Protein AF-A0A4P8WL71-F1 (afdb_monomer_lite)

Radius of gyration: 18.79 Å; chains: 1; bounding box: 50×25×51 Å

Secondary structure (DSSP, 8-state):
-----SGGGHHHHHHHHHHHHHTTS-HHHHHHHHHHHHHHHHHHHHHHHT-TTS-HHHHHHHHHHH-BTTB-------------

Organism: NCBI:txid88724

Structure (mmCIF, N/CA/C/O backbone):
data_AF-A0A4P8WL71-F1
#
_entry.id   AF-A0A4P8WL71-F1
#
loop_
_atom_site.group_PDB
_atom_site.id
_atom_site.type_symbol
_atom_site.label_atom_id
_atom_site.label_alt_id
_atom_site.label_comp_id
_atom_site.label_asym_id
_atom_site.label_entity_id
_atom_site.label_seq_id
_atom_site.pdbx_PDB_ins_code
_atom_site.Cartn_x
_atom_site.Cartn_y
_atom_site.Cartn_z
_atom_site.occupancy
_atom_site.B_iso_or_equiv
_atom_site.auth_seq_id
_atom_site.auth_comp_id
_atom_site.auth_asym_id
_atom_site.auth_atom_id
_atom_site.pdbx_PDB_model_num
ATOM 1 N N . MET A 1 1 ? 0.062 -0.569 -23.243 1.00 81.94 1 MET A N 1
ATOM 2 C CA . MET A 1 1 ? 0.209 0.737 -22.554 1.00 81.94 1 MET A CA 1
ATOM 3 C C . MET A 1 1 ? 1.690 1.099 -22.485 1.00 81.94 1 MET A C 1
ATOM 5 O O . MET A 1 1 ? 2.489 0.196 -22.276 1.00 81.94 1 MET A O 1
ATOM 9 N N . ARG A 1 2 ? 2.069 2.375 -22.666 1.00 89.75 2 ARG A N 1
ATOM 10 C CA . ARG A 1 2 ? 3.453 2.864 -22.494 1.00 89.75 2 ARG A CA 1
ATOM 11 C C . ARG A 1 2 ? 3.472 3.985 -21.456 1.00 89.75 2 ARG A C 1
ATOM 13 O O . ARG A 1 2 ? 2.732 4.951 -21.604 1.00 89.75 2 ARG A O 1
ATOM 20 N N . ILE A 1 3 ? 4.328 3.870 -20.440 1.00 92.81 3 ILE A N 1
ATOM 21 C CA . ILE A 1 3 ? 4.532 4.919 -19.433 1.00 92.81 3 ILE A CA 1
ATOM 22 C C . ILE A 1 3 ? 5.660 5.833 -19.920 1.00 92.81 3 ILE A C 1
ATOM 24 O O . ILE A 1 3 ? 6.766 5.368 -20.188 1.00 92.81 3 ILE A O 1
ATOM 28 N N . ARG A 1 4 ? 5.374 7.130 -20.072 1.00 95.44 4 ARG A N 1
ATOM 29 C CA . ARG A 1 4 ? 6.397 8.147 -20.363 1.00 95.44 4 ARG A CA 1
ATOM 30 C C . ARG A 1 4 ? 7.211 8.436 -19.113 1.00 95.44 4 ARG A C 1
ATOM 32 O O . ARG A 1 4 ? 6.614 8.656 -18.062 1.00 95.44 4 ARG A O 1
ATOM 39 N N . THR A 1 5 ? 8.531 8.460 -19.252 1.00 95.81 5 THR A N 1
ATOM 40 C CA . THR A 1 5 ? 9.496 8.681 -18.163 1.00 95.81 5 THR A CA 1
ATOM 41 C C . THR A 1 5 ? 10.528 9.758 -18.515 1.00 95.81 5 THR A C 1
ATOM 43 O O . THR A 1 5 ? 11.613 9.801 -17.944 1.00 95.81 5 THR A O 1
ATOM 46 N N . ASP A 1 6 ? 10.230 10.570 -19.523 1.00 95.00 6 ASP A N 1
ATOM 47 C CA . ASP A 1 6 ? 11.043 11.668 -20.034 1.00 95.00 6 ASP A CA 1
ATOM 48 C C . ASP A 1 6 ? 10.526 13.027 -19.529 1.00 95.00 6 ASP A C 1
ATOM 50 O O . ASP A 1 6 ? 9.348 13.158 -19.188 1.00 95.00 6 ASP A O 1
ATOM 54 N N . GLY A 1 7 ? 11.403 14.038 -19.491 1.00 95.31 7 GLY A N 1
ATOM 55 C CA . GLY A 1 7 ? 11.067 15.402 -19.060 1.00 95.31 7 GLY A CA 1
ATOM 56 C C . GLY A 1 7 ? 10.481 15.449 -17.646 1.00 95.31 7 GLY A C 1
ATOM 57 O O . GLY A 1 7 ? 11.001 14.805 -16.734 1.00 95.31 7 GLY A O 1
ATOM 58 N N . ASP A 1 8 ? 9.352 16.141 -17.492 1.00 94.62 8 ASP A N 1
ATOM 59 C CA . ASP A 1 8 ? 8.616 16.273 -16.223 1.00 94.62 8 ASP A CA 1
ATOM 60 C C . ASP A 1 8 ? 8.149 14.928 -15.640 1.00 94.62 8 ASP A C 1
ATOM 62 O O . ASP A 1 8 ? 7.783 14.833 -14.470 1.00 94.62 8 ASP A O 1
ATOM 66 N N . TYR A 1 9 ? 8.174 13.857 -16.438 1.00 95.19 9 TYR A N 1
ATOM 67 C CA . TYR A 1 9 ? 7.798 12.512 -16.013 1.00 95.19 9 TYR A CA 1
ATOM 68 C C . TYR A 1 9 ? 8.982 11.654 -15.559 1.00 95.19 9 TYR A C 1
ATOM 70 O O . TYR A 1 9 ? 8.788 10.467 -15.283 1.00 95.19 9 TYR A O 1
ATOM 78 N N . ALA A 1 10 ? 10.190 12.221 -15.454 1.00 94.38 10 ALA A N 1
ATOM 79 C CA . ALA A 1 10 ? 11.393 11.503 -15.026 1.00 94.38 10 ALA A CA 1
ATOM 80 C C . ALA A 1 10 ? 11.206 10.764 -13.690 1.00 94.38 10 ALA A C 1
ATOM 82 O O . ALA A 1 10 ? 11.620 9.611 -13.575 1.00 94.38 10 ALA A O 1
ATOM 83 N N . TYR A 1 11 ? 10.468 11.356 -12.743 1.00 94.44 11 TYR A N 1
ATOM 84 C CA . TYR A 1 11 ? 10.173 10.755 -11.434 1.00 94.44 11 TYR A CA 1
ATOM 85 C C . TYR A 1 11 ? 9.474 9.386 -11.522 1.00 94.44 11 TYR A C 1
ATOM 87 O O . TYR A 1 11 ? 9.543 8.580 -10.592 1.00 94.44 11 TYR A O 1
ATOM 95 N N . ARG A 1 12 ? 8.771 9.099 -12.628 1.00 96.19 12 ARG A N 1
ATOM 96 C CA . ARG A 1 12 ? 8.100 7.808 -12.826 1.00 96.19 12 ARG A CA 1
ATOM 97 C C . ARG A 1 12 ? 9.102 6.681 -13.011 1.00 96.19 12 ARG A C 1
ATOM 99 O O . ARG A 1 12 ? 8.823 5.576 -12.562 1.00 96.19 12 ARG A O 1
ATOM 106 N N . ARG A 1 13 ? 10.254 6.948 -13.642 1.00 96.50 13 ARG A N 1
ATOM 107 C CA . ARG A 1 13 ? 11.329 5.953 -13.751 1.00 96.50 13 ARG A CA 1
ATOM 108 C C . ARG A 1 13 ? 11.800 5.561 -12.359 1.00 96.50 13 ARG A C 1
ATOM 110 O O . ARG A 1 13 ? 11.794 4.378 -12.054 1.00 96.50 13 ARG A O 1
ATOM 117 N N . ASP A 1 14 ? 12.086 6.545 -11.517 1.00 96.31 14 ASP A N 1
ATOM 118 C CA . ASP A 1 14 ? 12.599 6.310 -10.168 1.00 96.31 14 ASP A CA 1
ATOM 119 C C . ASP A 1 14 ? 11.551 5.588 -9.290 1.00 96.31 14 ASP A C 1
ATOM 121 O O . ASP A 1 14 ? 11.876 4.719 -8.485 1.00 96.31 14 ASP A O 1
ATOM 125 N N . ALA A 1 15 ? 10.256 5.883 -9.472 1.00 96.44 15 ALA A N 1
ATOM 126 C CA . ALA A 1 15 ? 9.176 5.137 -8.820 1.00 96.44 15 ALA A CA 1
ATOM 127 C C . ALA A 1 15 ? 9.105 3.667 -9.277 1.00 96.44 15 ALA A C 1
ATOM 129 O O . ALA A 1 15 ? 8.952 2.777 -8.443 1.00 96.44 15 ALA A O 1
ATOM 130 N N . ILE A 1 16 ? 9.239 3.415 -10.582 1.00 97.44 16 ILE A N 1
ATOM 131 C CA . ILE A 1 16 ? 9.243 2.061 -11.154 1.00 97.44 16 ILE A CA 1
ATOM 132 C C . ILE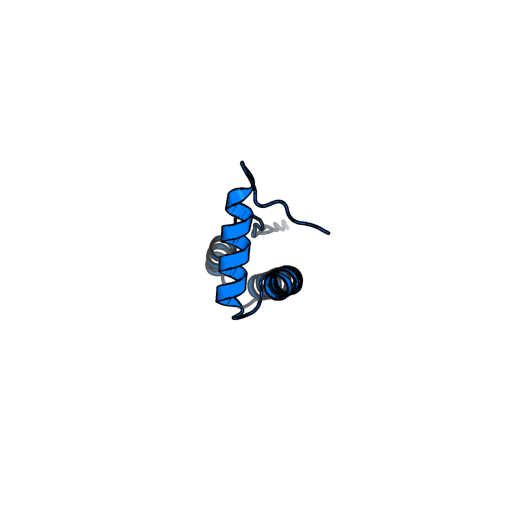 A 1 16 ? 10.496 1.290 -10.725 1.00 97.44 16 ILE A C 1
ATOM 134 O O . ILE A 1 16 ? 10.406 0.093 -10.474 1.00 97.44 16 ILE A O 1
ATOM 138 N N . GLU A 1 17 ? 11.647 1.953 -10.628 1.00 97.75 17 GLU A N 1
ATOM 139 C CA . GLU A 1 17 ? 12.900 1.342 -10.172 1.00 97.75 17 GLU A CA 1
ATOM 140 C C . GLU A 1 17 ? 12.814 0.927 -8.708 1.00 97.75 17 GLU A C 1
ATOM 142 O O . GLU A 1 17 ? 13.072 -0.232 -8.414 1.00 97.75 17 GLU A O 1
ATOM 147 N N . ARG A 1 18 ? 12.282 1.776 -7.821 1.00 97.75 18 ARG A N 1
ATOM 148 C CA . ARG A 1 18 ? 12.034 1.375 -6.425 1.00 97.75 18 ARG A CA 1
ATOM 149 C C . ARG A 1 18 ? 11.108 0.167 -6.300 1.00 97.75 18 ARG A C 1
ATOM 151 O O . ARG A 1 18 ? 11.344 -0.695 -5.461 1.00 97.75 18 ARG A O 1
ATOM 158 N N . ALA A 1 19 ? 10.058 0.094 -7.121 1.00 97.94 19 ALA A N 1
ATOM 159 C CA . ALA A 1 19 ? 9.190 -1.080 -7.142 1.00 97.94 19 ALA A CA 1
ATOM 160 C C . ALA A 1 19 ? 9.941 -2.321 -7.657 1.00 97.94 19 ALA A C 1
ATOM 162 O O . ALA A 1 19 ? 9.796 -3.401 -7.095 1.00 97.94 19 ALA A O 1
ATOM 163 N N . ALA A 1 20 ? 10.748 -2.174 -8.709 1.00 98.38 20 ALA A N 1
ATOM 164 C CA . ALA A 1 20 ? 11.548 -3.260 -9.269 1.00 98.38 20 ALA A CA 1
ATOM 165 C C . ALA A 1 20 ? 12.564 -3.814 -8.267 1.00 98.38 20 ALA A C 1
ATOM 167 O O . ALA A 1 20 ? 12.661 -5.032 -8.139 1.00 98.38 20 ALA A O 1
ATOM 168 N N . ASP A 1 21 ? 13.234 -2.932 -7.526 1.00 98.50 21 ASP A N 1
ATOM 169 C CA . ASP A 1 21 ? 14.180 -3.300 -6.476 1.00 98.50 21 ASP A CA 1
ATOM 170 C C . ASP A 1 21 ? 13.466 -3.997 -5.308 1.00 98.50 21 ASP A C 1
ATOM 172 O O . ASP A 1 21 ? 13.924 -5.033 -4.835 1.00 98.50 21 ASP A O 1
ATOM 176 N N . PHE A 1 22 ? 12.306 -3.483 -4.876 1.00 97.94 22 PHE A N 1
ATOM 177 C CA . PHE A 1 22 ? 11.511 -4.095 -3.804 1.00 97.94 22 PHE A CA 1
ATOM 178 C C . PHE A 1 22 ? 11.033 -5.511 -4.154 1.00 97.94 22 PHE A C 1
ATOM 180 O O . PHE A 1 22 ? 11.126 -6.418 -3.331 1.00 97.94 22 PHE A O 1
ATOM 187 N N . TYR A 1 23 ? 10.518 -5.704 -5.371 1.00 97.75 23 TYR A N 1
ATOM 188 C CA . TYR A 1 23 ? 10.024 -7.005 -5.834 1.00 97.75 23 TYR A CA 1
ATOM 189 C C . TYR A 1 23 ? 11.125 -7.914 -6.401 1.00 97.75 23 TYR A C 1
ATOM 191 O O . TYR A 1 23 ? 10.803 -9.017 -6.848 1.00 97.75 23 TYR A O 1
ATOM 199 N N . ASP A 1 24 ? 12.377 -7.446 -6.442 1.00 98.19 24 ASP A N 1
ATOM 200 C CA . ASP A 1 24 ? 13.528 -8.112 -7.066 1.00 98.19 24 ASP A CA 1
ATOM 201 C C . ASP A 1 24 ? 13.193 -8.698 -8.449 1.00 98.19 24 ASP A C 1
ATOM 203 O O . ASP A 1 24 ? 13.285 -9.899 -8.729 1.00 98.19 24 ASP A O 1
ATOM 207 N N . CYS A 1 25 ? 12.666 -7.848 -9.332 1.00 98.19 25 CYS A N 1
ATOM 208 C CA . CYS A 1 25 ? 12.250 -8.289 -10.656 1.00 98.19 25 CYS A CA 1
ATOM 209 C C . CYS A 1 25 ? 12.338 -7.186 -11.708 1.00 98.19 25 CYS A C 1
ATOM 211 O O . CYS A 1 25 ? 12.634 -6.027 -11.435 1.00 98.19 25 CYS A O 1
ATOM 213 N N . ASN A 1 26 ? 12.080 -7.542 -12.969 1.00 97.75 26 ASN A N 1
ATOM 214 C CA . ASN A 1 26 ? 12.092 -6.544 -14.031 1.00 97.75 26 ASN A CA 1
ATOM 215 C C . ASN A 1 26 ? 10.976 -5.496 -13.848 1.00 97.75 26 ASN A C 1
ATOM 217 O O . ASN A 1 26 ? 9.906 -5.768 -13.305 1.00 97.75 26 ASN A O 1
ATOM 221 N N . LYS A 1 27 ? 11.204 -4.308 -14.417 1.00 96.62 27 LYS A N 1
ATOM 222 C CA . LYS A 1 27 ? 10.314 -3.140 -14.324 1.00 96.62 27 LYS A CA 1
ATOM 223 C C . LYS A 1 27 ? 8.857 -3.419 -14.717 1.00 96.62 27 LYS A C 1
ATOM 225 O O . LYS A 1 27 ? 7.947 -2.848 -14.129 1.00 96.62 27 LYS A O 1
ATOM 230 N N . THR A 1 28 ? 8.619 -4.278 -15.712 1.00 96.00 28 THR A N 1
ATOM 231 C CA . THR A 1 28 ? 7.247 -4.586 -16.158 1.00 96.00 28 THR A CA 1
ATOM 232 C C . THR A 1 28 ? 6.523 -5.429 -15.120 1.00 96.00 28 THR A C 1
ATOM 234 O O . THR A 1 28 ? 5.405 -5.094 -14.737 1.00 96.00 28 THR A O 1
ATOM 237 N N . LYS A 1 29 ? 7.176 -6.487 -14.629 1.00 97.56 29 LYS A N 1
ATOM 238 C CA . LYS A 1 29 ? 6.618 -7.348 -13.586 1.00 97.56 29 LYS A CA 1
ATOM 239 C C . LYS A 1 29 ? 6.376 -6.560 -12.300 1.00 97.56 29 LYS A C 1
ATOM 241 O O . LYS A 1 29 ? 5.301 -6.679 -11.736 1.00 97.56 29 LYS A O 1
ATOM 246 N N . ALA A 1 30 ? 7.306 -5.691 -11.915 1.00 98.06 30 ALA A N 1
ATOM 247 C CA . ALA A 1 30 ? 7.173 -4.851 -10.730 1.00 98.06 30 ALA A CA 1
ATOM 248 C C . ALA A 1 30 ? 5.947 -3.928 -10.778 1.00 98.06 30 ALA A C 1
ATOM 250 O O . ALA A 1 30 ? 5.224 -3.813 -9.794 1.00 98.06 30 ALA A O 1
ATOM 251 N N . VAL A 1 31 ? 5.687 -3.296 -11.931 1.00 96.88 31 VAL A N 1
ATOM 252 C CA . VAL A 1 31 ? 4.496 -2.451 -12.119 1.00 96.88 31 VAL A CA 1
ATOM 253 C C . VAL A 1 31 ? 3.216 -3.272 -12.002 1.00 96.88 31 VAL A C 1
ATOM 255 O O . VAL A 1 31 ? 2.295 -2.843 -11.316 1.00 96.88 31 VAL A O 1
ATOM 258 N N . VAL A 1 32 ? 3.158 -4.446 -12.638 1.00 97.50 32 VAL A N 1
ATOM 259 C CA . VAL A 1 32 ? 1.984 -5.330 -12.554 1.00 97.50 32 VAL A CA 1
ATOM 260 C C . VAL A 1 32 ? 1.758 -5.788 -11.112 1.00 97.50 32 VAL A C 1
ATOM 262 O O . VAL A 1 32 ? 0.662 -5.600 -10.600 1.00 97.50 32 VAL A O 1
ATOM 265 N N . SER A 1 33 ? 2.799 -6.281 -10.432 1.00 97.75 33 SER A N 1
ATOM 266 C CA . SER A 1 33 ? 2.714 -6.703 -9.028 1.00 97.75 33 SER A CA 1
ATOM 267 C C . SER A 1 33 ? 2.231 -5.573 -8.120 1.00 97.75 33 SER A C 1
ATOM 269 O O . SER A 1 33 ? 1.295 -5.758 -7.353 1.00 97.75 33 SER A O 1
ATOM 271 N N . ALA A 1 34 ? 2.801 -4.370 -8.249 1.00 96.50 34 ALA A N 1
ATOM 272 C CA . ALA A 1 34 ? 2.367 -3.221 -7.461 1.00 96.50 34 ALA A CA 1
ATOM 273 C C . ALA A 1 34 ? 0.885 -2.877 -7.697 1.00 96.50 34 ALA A C 1
ATOM 275 O O . ALA A 1 34 ? 0.163 -2.590 -6.743 1.00 96.50 34 ALA A O 1
ATOM 276 N N . CYS A 1 35 ? 0.419 -2.920 -8.949 1.00 95.69 35 CYS A N 1
ATOM 277 C CA . CYS A 1 35 ? -0.986 -2.677 -9.277 1.00 95.69 35 CYS A CA 1
ATOM 278 C C . CYS A 1 35 ? -1.925 -3.770 -8.742 1.00 95.69 35 CYS A C 1
ATOM 280 O O . CYS A 1 35 ? -3.043 -3.444 -8.346 1.00 95.69 35 CYS A O 1
ATOM 282 N N . ASP A 1 36 ? -1.480 -5.026 -8.701 1.00 97.25 36 ASP A N 1
ATOM 283 C CA . ASP A 1 36 ? -2.261 -6.143 -8.162 1.00 97.25 36 ASP A CA 1
ATOM 284 C C . ASP A 1 36 ? -2.308 -6.140 -6.627 1.00 97.25 36 ASP A C 1
ATOM 286 O O . ASP A 1 36 ? -3.305 -6.566 -6.037 1.00 97.25 36 ASP A O 1
ATOM 290 N N . ASP A 1 37 ? -1.244 -5.680 -5.970 1.00 97.25 37 ASP A N 1
ATOM 291 C CA . ASP A 1 37 ? -1.094 -5.789 -4.518 1.00 97.25 37 ASP A CA 1
ATOM 292 C C . ASP A 1 37 ? -1.663 -4.588 -3.760 1.00 97.25 37 ASP A C 1
ATOM 294 O O . ASP A 1 37 ? -2.247 -4.776 -2.693 1.00 97.25 37 ASP A O 1
ATOM 298 N N . VAL A 1 38 ? -1.592 -3.369 -4.313 1.00 95.31 38 VAL A N 1
ATOM 299 C CA . VAL A 1 38 ? -2.130 -2.164 -3.650 1.00 95.31 38 VAL A CA 1
ATOM 300 C C . VAL A 1 38 ? -3.603 -2.326 -3.234 1.00 95.31 38 VAL A C 1
ATOM 302 O O . VAL A 1 38 ? -3.893 -2.094 -2.060 1.00 95.31 38 VAL A O 1
ATOM 305 N N . PRO A 1 39 ? -4.541 -2.774 -4.098 1.00 96.25 39 PRO A N 1
ATOM 306 C CA . PRO A 1 39 ? -5.932 -2.975 -3.683 1.00 96.25 39 PRO A CA 1
ATOM 307 C C . PRO A 1 39 ? -6.087 -3.998 -2.550 1.00 96.25 39 PRO A C 1
ATOM 309 O O . PRO A 1 39 ? -6.903 -3.801 -1.649 1.00 96.25 39 PRO A O 1
ATOM 312 N N . LYS A 1 40 ? -5.280 -5.067 -2.561 1.00 97.44 40 LYS A N 1
ATOM 313 C CA . LYS A 1 40 ? -5.299 -6.100 -1.515 1.00 97.44 40 LYS A CA 1
ATOM 314 C C . LYS A 1 40 ? -4.785 -5.548 -0.189 1.00 97.44 40 LYS A C 1
ATOM 316 O O . LYS A 1 40 ? -5.379 -5.830 0.847 1.00 97.44 40 LYS A O 1
ATOM 321 N N . PHE A 1 41 ? -3.724 -4.740 -0.215 1.00 96.31 41 PHE A N 1
ATOM 322 C CA . PHE A 1 41 ? -3.212 -4.085 0.986 1.00 96.31 41 PHE A CA 1
ATOM 323 C C . PHE A 1 41 ? -4.221 -3.102 1.564 1.00 96.31 41 PHE A C 1
ATOM 325 O O . PHE A 1 41 ? -4.477 -3.167 2.758 1.00 96.31 41 PHE A O 1
ATOM 332 N N . VAL A 1 42 ? -4.875 -2.280 0.738 1.00 96.56 42 VAL A N 1
ATOM 333 C CA . VAL A 1 42 ? -5.931 -1.370 1.217 1.00 96.56 42 VAL A CA 1
ATOM 334 C C . VAL A 1 42 ? -7.075 -2.144 1.877 1.00 96.56 42 VAL A C 1
ATOM 336 O O . VAL A 1 42 ? -7.547 -1.763 2.949 1.00 96.56 42 VAL A O 1
ATOM 339 N N . GLN A 1 43 ? -7.496 -3.263 1.282 1.00 97.19 43 GLN A N 1
ATOM 340 C CA . GLN A 1 43 ? -8.522 -4.122 1.872 1.00 97.19 43 GLN A CA 1
ATOM 341 C C . GLN A 1 43 ? -8.066 -4.742 3.202 1.00 97.19 43 GLN A C 1
ATOM 343 O O . GLN A 1 43 ? -8.835 -4.751 4.162 1.00 97.19 43 GLN A O 1
ATOM 348 N N . ALA A 1 44 ? -6.830 -5.239 3.281 1.00 97.38 44 ALA A N 1
ATOM 349 C CA . ALA A 1 44 ? -6.275 -5.807 4.507 1.00 97.38 44 ALA A CA 1
ATOM 350 C C . ALA A 1 44 ? -6.130 -4.749 5.615 1.00 97.38 44 ALA A C 1
ATOM 352 O O . ALA A 1 44 ? -6.513 -4.997 6.755 1.00 97.38 44 ALA A O 1
ATOM 353 N N . SER A 1 45 ? -5.651 -3.549 5.278 1.00 96.94 45 SER A N 1
ATOM 354 C CA . SER A 1 45 ? -5.585 -2.396 6.181 1.00 96.94 45 SER A CA 1
ATOM 355 C C . SER A 1 45 ? -6.958 -2.058 6.755 1.00 96.94 45 SER A C 1
ATOM 357 O O . SER A 1 45 ? -7.095 -1.895 7.966 1.00 96.94 45 SER A O 1
ATOM 359 N N . ARG A 1 46 ? -7.994 -2.038 5.908 1.00 96.25 46 ARG A N 1
ATOM 360 C CA . ARG A 1 46 ? -9.374 -1.828 6.351 1.00 96.25 46 ARG A CA 1
ATOM 361 C C . ARG A 1 46 ? -9.831 -2.909 7.333 1.00 96.25 46 ARG A C 1
ATOM 363 O O . ARG A 1 46 ? -10.348 -2.572 8.390 1.00 96.25 46 ARG A O 1
ATOM 370 N N . GLN A 1 47 ? -9.583 -4.183 7.029 1.00 96.69 47 GLN A N 1
ATOM 371 C CA . GLN A 1 47 ? -9.926 -5.288 7.935 1.00 96.69 47 GLN A CA 1
ATOM 372 C C . GLN A 1 47 ? -9.226 -5.163 9.292 1.00 96.69 47 GLN A C 1
ATOM 374 O O . GLN A 1 47 ? -9.830 -5.455 10.319 1.00 96.69 47 GLN A O 1
ATOM 379 N N . VAL A 1 48 ? -7.965 -4.716 9.313 1.00 96.44 48 VAL A N 1
ATOM 380 C CA . VAL A 1 48 ? -7.238 -4.461 10.564 1.00 96.44 48 VAL A CA 1
ATOM 381 C C . VAL A 1 48 ? -7.897 -3.331 11.352 1.00 96.44 48 VAL A C 1
ATOM 383 O O . VAL A 1 48 ? -8.122 -3.500 12.545 1.00 96.44 48 VAL A O 1
ATOM 386 N N . LEU A 1 49 ? -8.244 -2.217 10.704 1.00 96.25 49 LEU A N 1
ATOM 387 C CA . LEU A 1 49 ? -8.880 -1.062 11.351 1.00 96.25 49 LEU A CA 1
ATOM 388 C C . LEU A 1 49 ? -10.308 -1.346 11.849 1.00 96.25 49 LEU A C 1
ATOM 390 O O . LEU A 1 49 ? -10.768 -0.699 12.788 1.00 96.25 49 LEU A O 1
ATOM 394 N N . GLU A 1 50 ? -11.000 -2.316 11.252 1.00 94.44 50 GLU A N 1
ATOM 395 C CA . GLU A 1 50 ? -12.342 -2.750 11.659 1.00 94.44 50 GLU A CA 1
ATOM 396 C C . GLU A 1 50 ? -12.331 -3.696 12.876 1.00 94.44 50 GLU A C 1
ATOM 398 O O . GLU A 1 50 ? -13.389 -3.957 13.444 1.00 94.44 50 GLU A O 1
ATOM 403 N N . ARG A 1 51 ? -11.164 -4.177 13.328 1.00 96.00 51 ARG A N 1
ATOM 404 C CA . ARG A 1 51 ? -11.060 -5.119 14.453 1.00 96.00 51 ARG A CA 1
ATOM 405 C C . ARG A 1 51 ? -11.575 -4.548 15.774 1.00 96.00 51 ARG A C 1
ATOM 407 O O . ARG A 1 51 ? -11.096 -3.517 16.253 1.00 96.00 51 ARG A O 1
ATOM 414 N N . ASP A 1 52 ? -12.474 -5.281 16.423 1.00 93.69 52 ASP A N 1
ATOM 415 C CA . ASP A 1 52 ? -13.113 -4.888 17.689 1.00 93.69 52 ASP A CA 1
ATOM 416 C C . ASP A 1 52 ? -12.159 -4.817 18.893 1.00 93.69 52 ASP A C 1
ATOM 418 O O . ASP A 1 52 ? -12.490 -4.195 19.899 1.00 93.69 52 ASP A O 1
ATOM 422 N N . ASP A 1 53 ? -10.972 -5.426 18.809 1.00 96.44 53 ASP A N 1
ATOM 423 C CA . ASP A 1 53 ? -9.985 -5.431 19.894 1.00 96.44 53 ASP A CA 1
ATOM 424 C C . 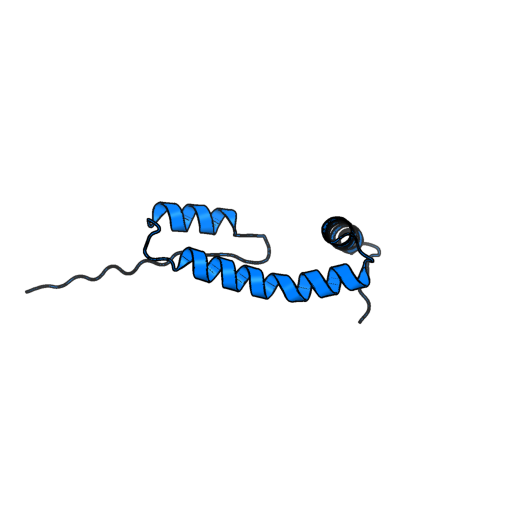ASP A 1 53 ? -9.034 -4.221 19.888 1.00 96.44 53 ASP A C 1
ATOM 426 O O . ASP A 1 53 ? -8.224 -4.075 20.803 1.00 96.44 53 ASP A O 1
ATOM 430 N N . LEU A 1 54 ? -9.137 -3.339 18.888 1.00 95.31 54 LEU A N 1
ATOM 431 C CA . LEU A 1 54 ? -8.384 -2.088 18.839 1.00 95.31 54 LEU A CA 1
ATOM 432 C C . LEU A 1 54 ? -9.140 -0.963 19.544 1.00 95.31 54 LEU A C 1
ATOM 434 O O . LEU A 1 54 ? -10.301 -0.683 19.227 1.00 95.31 54 LEU A O 1
ATOM 438 N N . SER A 1 55 ? -8.447 -0.245 20.427 1.00 95.25 55 SER A N 1
ATOM 439 C CA . SER A 1 55 ? -8.950 1.020 20.954 1.00 95.25 55 SER A CA 1
ATOM 440 C C . SER A 1 55 ? -9.086 2.058 19.834 1.00 95.25 55 SER A C 1
ATOM 442 O O . SER A 1 55 ? -8.422 1.987 18.797 1.00 95.25 55 SER A O 1
ATOM 444 N N . LEU A 1 56 ? -9.926 3.071 20.049 1.00 94.25 56 LEU A N 1
ATOM 445 C CA . LEU A 1 56 ? -10.088 4.166 19.092 1.00 94.25 56 LEU A CA 1
ATOM 446 C C . LEU A 1 56 ? -8.768 4.907 18.814 1.00 94.25 56 LEU A C 1
ATOM 448 O O . LEU A 1 56 ? -8.513 5.310 17.683 1.00 94.25 56 LEU A O 1
ATOM 452 N N . GLU A 1 57 ? -7.929 5.077 19.837 1.00 95.81 57 GLU A N 1
ATOM 453 C CA . GLU A 1 57 ? -6.609 5.699 19.702 1.00 95.81 57 GLU A CA 1
ATOM 454 C C . GLU A 1 57 ? -5.686 4.850 18.821 1.00 95.81 57 GLU A C 1
ATOM 456 O O . GLU A 1 57 ? -5.110 5.369 17.870 1.00 95.81 57 GLU A O 1
ATOM 461 N N . 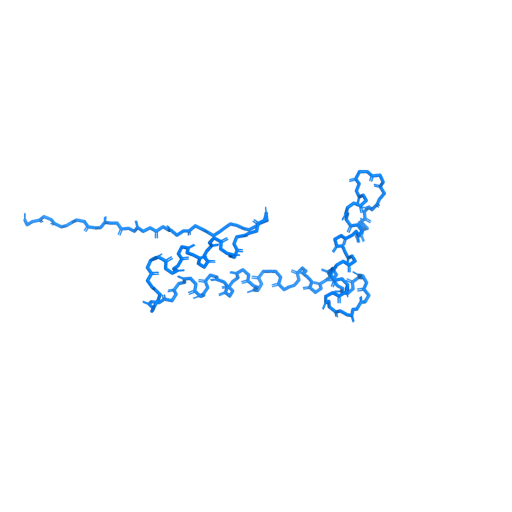GLN A 1 58 ? -5.653 3.533 19.047 1.00 96.94 58 GLN A N 1
ATOM 462 C CA . GLN A 1 58 ? -4.879 2.603 18.220 1.00 96.94 58 GLN A CA 1
ATOM 463 C C . GLN A 1 58 ? -5.366 2.591 16.769 1.00 96.94 58 GLN A C 1
ATOM 465 O O . GLN A 1 58 ? -4.555 2.593 15.848 1.00 96.94 58 GLN A O 1
ATOM 470 N N . ARG A 1 59 ? -6.687 2.615 16.538 1.00 97.00 59 ARG A N 1
ATOM 471 C CA . ARG A 1 59 ? -7.237 2.700 15.175 1.00 97.00 59 ARG A CA 1
ATOM 472 C C . ARG A 1 59 ? -6.785 3.979 14.470 1.00 97.00 59 ARG A C 1
ATOM 474 O O . ARG A 1 59 ? -6.421 3.911 13.302 1.00 97.00 59 ARG A O 1
ATOM 481 N N . ARG A 1 60 ? -6.777 5.122 15.164 1.00 96.44 60 ARG A N 1
ATOM 482 C CA . ARG A 1 60 ? -6.310 6.401 14.601 1.00 96.44 60 ARG A CA 1
ATOM 483 C C . ARG A 1 60 ? -4.815 6.382 14.287 1.00 96.44 60 ARG A C 1
ATOM 485 O O . ARG A 1 60 ? -4.442 6.776 13.190 1.00 96.44 60 ARG A O 1
ATOM 492 N N . GLU A 1 61 ? -3.992 5.871 15.199 1.00 97.06 61 GLU A N 1
ATOM 493 C CA . GLU A 1 61 ? -2.542 5.733 14.993 1.00 97.06 61 GLU A CA 1
ATOM 494 C C . GLU A 1 61 ? -2.226 4.842 13.779 1.00 97.06 61 GLU A C 1
ATOM 496 O O . GLU A 1 61 ? -1.428 5.201 12.908 1.00 97.06 61 GLU A O 1
ATOM 501 N N . ILE A 1 62 ? -2.889 3.684 13.691 1.00 96.44 62 ILE A N 1
ATOM 502 C CA . ILE A 1 62 ? -2.720 2.753 12.571 1.00 96.44 62 ILE A CA 1
ATOM 503 C C . ILE A 1 62 ? -3.205 3.399 11.267 1.00 96.44 62 ILE A C 1
ATOM 505 O O . ILE A 1 62 ? -2.533 3.267 10.246 1.00 96.44 62 ILE A O 1
ATOM 509 N N . ALA A 1 63 ? -4.338 4.107 11.287 1.00 96.62 63 ALA A N 1
ATOM 510 C CA . ALA A 1 63 ? -4.874 4.787 10.112 1.00 96.62 63 ALA A CA 1
ATOM 511 C C . ALA A 1 63 ? -3.905 5.856 9.584 1.00 96.62 63 ALA A C 1
ATOM 513 O O . ALA A 1 63 ? -3.550 5.810 8.409 1.00 96.62 63 ALA A O 1
ATOM 514 N N . GLU A 1 64 ? -3.390 6.729 10.456 1.00 96.69 64 GLU A N 1
ATOM 515 C CA . GLU A 1 64 ? -2.396 7.749 10.093 1.00 96.69 64 GLU A CA 1
ATOM 516 C C . GLU A 1 64 ? -1.119 7.120 9.516 1.00 96.69 64 GLU A C 1
ATOM 518 O O . GLU A 1 64 ? -0.596 7.578 8.501 1.00 96.69 64 GLU A O 1
ATOM 523 N N . THR A 1 65 ? -0.649 6.023 10.117 1.00 97.12 65 THR A N 1
ATOM 524 C CA . THR A 1 65 ? 0.551 5.302 9.660 1.00 97.12 65 THR A CA 1
ATOM 525 C C . THR A 1 65 ? 0.366 4.662 8.281 1.00 97.12 65 THR A C 1
ATOM 527 O O . THR A 1 65 ? 1.310 4.593 7.490 1.00 97.12 65 THR A O 1
ATOM 530 N N . LEU A 1 66 ? -0.833 4.149 7.995 1.00 96.25 66 LEU A N 1
ATOM 531 C CA . LEU A 1 66 ? -1.156 3.479 6.733 1.00 96.25 66 LEU A CA 1
ATOM 532 C C . LEU A 1 66 ? -1.580 4.457 5.632 1.00 96.25 66 LEU A C 1
ATOM 534 O O . LEU A 1 66 ? -1.551 4.083 4.453 1.00 96.25 66 LEU A O 1
ATOM 538 N N . SER A 1 67 ? -1.953 5.688 5.988 1.00 94.81 67 SER A N 1
ATOM 539 C CA . SER A 1 67 ? -2.225 6.745 5.023 1.00 94.81 67 SER A CA 1
ATOM 540 C C . SER A 1 67 ? -0.972 7.055 4.203 1.00 94.81 67 SER A C 1
ATOM 542 O O . SER A 1 67 ? 0.148 7.209 4.687 1.00 94.81 67 SER A O 1
ATOM 544 N N . THR A 1 68 ? -1.168 7.152 2.896 1.00 93.88 68 THR A N 1
ATOM 545 C CA . THR A 1 68 ? -0.144 7.521 1.923 1.00 93.88 68 THR A CA 1
ATOM 546 C C . THR A 1 68 ? -0.665 8.671 1.077 1.00 93.88 68 THR A C 1
ATOM 548 O O . THR A 1 68 ? -1.838 9.021 1.103 1.00 93.88 68 THR A O 1
ATOM 551 N N . ARG A 1 69 ? 0.176 9.223 0.200 1.00 90.38 69 ARG A N 1
ATOM 552 C CA . ARG A 1 69 ? -0.274 10.253 -0.750 1.00 90.38 69 ARG A CA 1
ATOM 553 C C . ARG A 1 69 ? -1.463 9.817 -1.632 1.00 90.38 69 ARG A C 1
ATOM 555 O O . ARG A 1 69 ? -2.144 10.678 -2.174 1.00 90.38 69 ARG A O 1
ATOM 562 N N . ALA A 1 70 ? -1.652 8.516 -1.861 1.00 90.50 70 ALA A N 1
ATOM 563 C CA . ALA A 1 70 ? -2.680 7.999 -2.768 1.00 90.50 70 ALA A CA 1
ATOM 564 C C . ALA A 1 70 ? -3.900 7.395 -2.055 1.00 90.50 70 ALA A C 1
ATOM 566 O O . ALA A 1 70 ? -4.922 7.187 -2.704 1.00 90.50 70 ALA A O 1
ATOM 567 N N . VAL A 1 71 ? -3.789 7.080 -0.764 1.00 94.44 71 VAL A N 1
ATOM 568 C CA . VAL A 1 71 ? -4.831 6.411 0.022 1.00 94.44 71 VAL A CA 1
ATOM 569 C C . VAL A 1 71 ? -4.864 7.060 1.388 1.00 94.44 71 VAL A C 1
ATOM 571 O O . VAL A 1 71 ? -3.821 7.127 2.030 1.00 94.44 71 VAL A O 1
ATOM 574 N N . ASP A 1 72 ? -6.043 7.479 1.824 1.00 95.62 72 ASP A N 1
ATOM 575 C CA . ASP A 1 72 ? -6.251 8.041 3.151 1.00 95.62 72 ASP A CA 1
ATOM 576 C C . ASP A 1 72 ? -7.253 7.190 3.938 1.00 95.62 72 ASP A C 1
ATOM 578 O O . ASP A 1 72 ? -8.257 6.736 3.377 1.00 95.62 72 ASP A O 1
ATOM 582 N N . PHE A 1 73 ? -6.948 6.926 5.209 1.00 95.50 73 PHE A N 1
ATOM 583 C CA . PHE A 1 73 ? -7.810 6.186 6.124 1.00 95.50 73 PHE A CA 1
ATOM 584 C C . PHE A 1 73 ? -8.345 7.131 7.202 1.00 95.50 73 PHE A C 1
ATOM 586 O O . PHE A 1 73 ? -7.599 7.606 8.053 1.00 95.50 73 PHE A O 1
ATOM 593 N N . GLU A 1 74 ? -9.659 7.341 7.209 1.00 92.06 74 GLU A N 1
ATOM 594 C CA . GLU A 1 74 ? -10.349 8.124 8.234 1.00 92.06 74 GLU A CA 1
ATOM 595 C C . GLU A 1 74 ? -11.157 7.205 9.161 1.00 92.06 74 GLU A C 1
ATOM 597 O O . GLU A 1 74 ? -11.782 6.238 8.718 1.00 92.06 74 GLU A O 1
ATOM 602 N N . ILE A 1 75 ? -11.147 7.510 10.462 1.00 93.19 75 ILE A N 1
ATOM 603 C CA . ILE A 1 75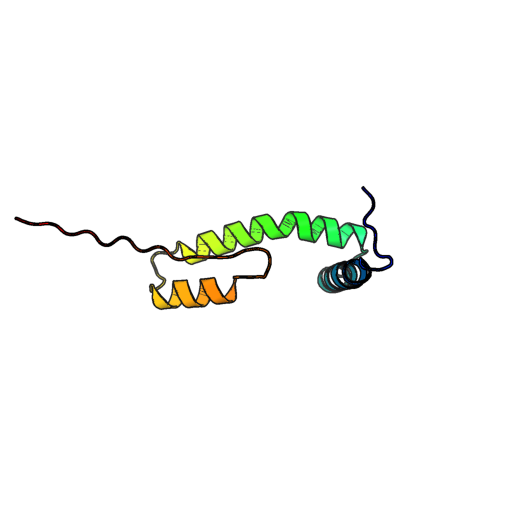 ? -11.916 6.779 11.475 1.00 93.19 75 ILE A CA 1
ATOM 604 C C . ILE A 1 75 ? -13.108 7.632 11.898 1.00 93.19 75 ILE A C 1
ATOM 606 O O . ILE A 1 75 ? -12.944 8.600 12.642 1.00 93.19 75 ILE A O 1
ATOM 610 N N . ASP A 1 76 ? -14.298 7.241 11.447 1.00 87.12 76 ASP A N 1
ATOM 611 C CA . ASP A 1 76 ? -15.558 7.845 11.878 1.00 87.12 76 ASP A CA 1
ATOM 612 C C . ASP A 1 76 ? -16.091 7.153 13.146 1.00 87.12 76 ASP A C 1
ATOM 614 O O . ASP A 1 76 ? -15.950 5.938 13.323 1.00 87.12 76 ASP A O 1
ATOM 618 N N . THR A 1 77 ? -16.684 7.930 14.050 1.00 83.62 77 THR A N 1
ATOM 619 C CA . THR A 1 77 ? -17.235 7.440 15.321 1.00 83.62 77 THR A CA 1
ATOM 620 C C . THR A 1 77 ? -18.632 7.992 15.540 1.00 83.62 77 THR A C 1
ATOM 622 O O . THR A 1 77 ? -18.812 9.203 15.650 1.00 83.62 77 THR A O 1
ATOM 625 N N . GLU A 1 78 ? -19.611 7.101 15.683 1.00 85.12 78 GLU A N 1
ATOM 626 C CA . GLU A 1 78 ? -21.001 7.469 15.946 1.00 85.12 78 GLU A CA 1
ATOM 627 C C . GLU A 1 78 ? -21.256 7.661 17.454 1.00 85.12 78 GLU A C 1
ATOM 629 O O . GLU A 1 78 ? -20.890 6.817 18.275 1.00 85.12 78 GLU A O 1
ATOM 634 N N . VAL A 1 79 ? -21.912 8.766 17.827 1.00 84.12 79 VAL A N 1
ATOM 635 C CA . VAL A 1 79 ? -22.374 9.031 19.200 1.00 84.12 79 VAL A CA 1
ATOM 636 C C . VAL A 1 79 ? -23.893 8.888 19.247 1.00 84.12 79 VAL A C 1
ATOM 638 O O . VAL A 1 79 ? -24.609 9.652 18.603 1.00 84.12 79 VAL A O 1
ATOM 641 N N . ILE A 1 80 ? -24.394 7.932 20.034 1.00 88.00 80 ILE A N 1
ATOM 642 C CA . ILE A 1 80 ? -25.831 7.654 20.170 1.00 88.00 80 ILE A CA 1
ATOM 643 C C . ILE A 1 80 ? -26.323 8.120 21.546 1.00 88.00 80 ILE A C 1
ATOM 645 O O . ILE A 1 80 ? -25.823 7.665 22.575 1.00 88.00 80 ILE A O 1
ATOM 649 N N . THR A 1 81 ? -27.355 8.967 21.566 1.00 82.56 81 THR A N 1
ATOM 650 C CA . THR A 1 81 ?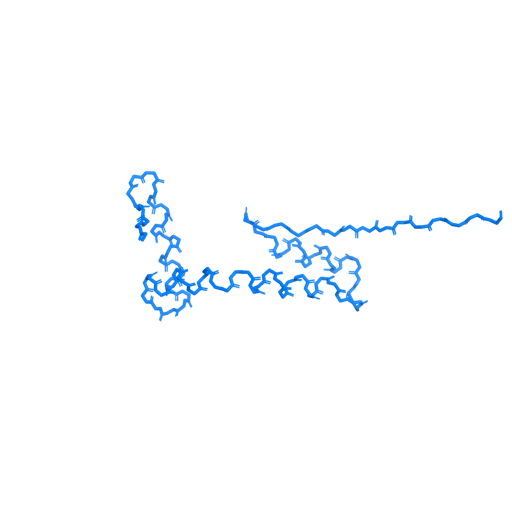 -28.025 9.433 22.794 1.00 82.56 81 THR A CA 1
ATOM 651 C C . THR A 1 81 ? -29.416 8.810 22.902 1.00 82.56 81 THR A C 1
ATOM 653 O O . THR A 1 81 ? -30.167 8.800 21.928 1.00 82.56 81 THR A O 1
ATOM 656 N N . LYS A 1 82 ? -29.786 8.314 24.087 1.00 83.06 82 LYS A N 1
ATOM 657 C CA . LYS A 1 82 ? -31.157 7.884 24.408 1.00 83.06 82 LYS A CA 1
ATOM 658 C C . LYS A 1 82 ? -31.692 8.736 25.558 1.00 83.06 82 LYS A C 1
ATOM 660 O O . LYS A 1 82 ? -30.989 8.918 26.547 1.00 83.06 82 LYS A O 1
ATOM 665 N N . THR A 1 83 ? -32.912 9.241 25.419 1.00 76.12 83 THR A N 1
ATOM 666 C CA . THR A 1 83 ? -33.671 9.935 26.473 1.00 76.12 83 THR A CA 1
ATOM 667 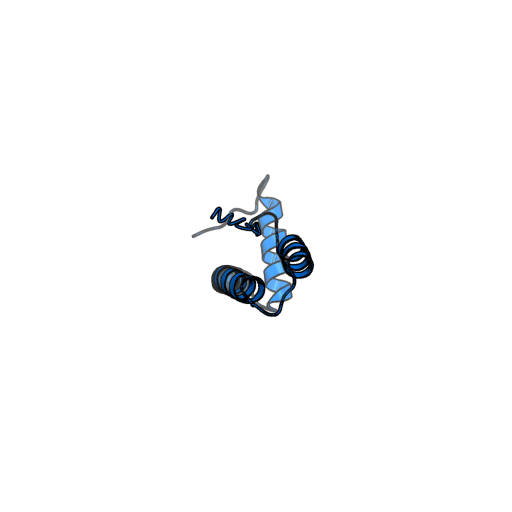C C . THR A 1 83 ? -34.880 9.094 26.870 1.00 76.12 83 THR A C 1
ATOM 669 O O . THR A 1 83 ? -35.464 8.446 25.999 1.00 76.12 83 THR A O 1
ATOM 672 N N . GLU A 1 84 ? -35.198 9.083 28.168 1.00 69.69 84 GLU A N 1
ATOM 673 C CA . GLU A 1 84 ? -36.338 8.370 28.775 1.00 69.69 84 GLU A CA 1
ATOM 674 C C . GLU A 1 84 ? -37.704 8.926 28.353 1.00 69.69 84 GLU A C 1
ATOM 676 O O . GLU A 1 84 ? -37.807 10.157 28.132 1.00 69.69 84 GLU A O 1
#

Sequence (84 aa):
MRIRTDGDYAYRRDAIERAADFYDCNKTKAVVSACDDVPKFVQASRQVLERDDLSLEQRREIAETLSTRAVDFEIDTEVITKTE

pLDDT: mean 94.35, std 5.12, range [69.69, 98.5]

InterPro domains:
  IPR056109 Domain of unknown function DUF7692 [PF24743] (1-55)

Foldseek 3Di:
DDQDCDDPNVVVVVVLVVQCVVVVHDSVVSVVVCVVCVVVVVVVLVVVLPDPPDDPVRSVVSQVVPDDPVDHDDDDDDDDDDDD